Protein AF-A0A2X3JGS0-F1 (afdb_monomer_lite)

Organism: Escherichia coli (NCBI:txid562)

pLDDT: mean 95.41, std 5.33, range [62.66, 98.12]

InterPro domains:
  IPR018537 Peptidoglycan binding domain [PF09374] (4-70)
  IPR023346 Lysozyme-like domain superfamily [SSF53955] (4-70)

Radius of gyrat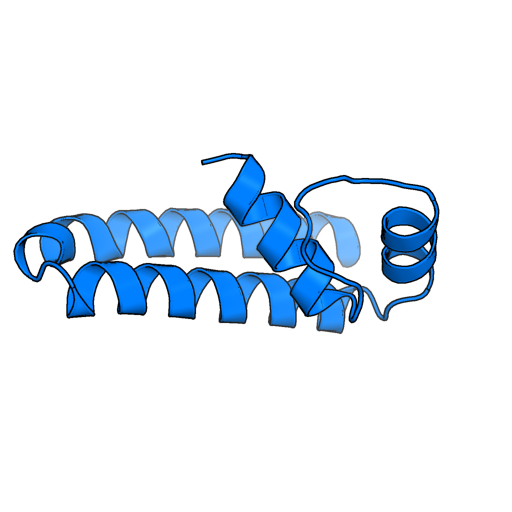ion: 13.83 Å; chains: 1; bounding box: 34×28×32 Å

Structure (mmCIF, N/CA/C/O backbone):
data_AF-A0A2X3JGS0-F1
#
_entry.id   AF-A0A2X3JGS0-F1
#
loop_
_atom_site.group_PDB
_atom_site.id
_atom_site.type_symbol
_atom_site.label_atom_id
_atom_site.label_alt_id
_atom_site.label_comp_id
_atom_site.label_asym_id
_atom_site.label_entity_id
_atom_site.label_seq_id
_atom_site.pdbx_PDB_ins_code
_atom_site.Cartn_x
_atom_site.Cartn_y
_atom_site.Cartn_z
_atom_site.occupancy
_atom_site.B_iso_or_equiv
_atom_site.auth_seq_id
_atom_site.auth_comp_id
_atom_site.auth_asym_id
_atom_site.auth_atom_id
_atom_site.pdbx_PDB_model_num
ATOM 1 N N . MET A 1 1 ? -1.429 -8.000 7.766 1.00 62.66 1 MET A N 1
ATOM 2 C CA . MET A 1 1 ? -1.032 -6.713 7.141 1.00 62.66 1 MET A CA 1
ATOM 3 C C . MET A 1 1 ? -0.179 -6.900 5.886 1.00 62.66 1 MET A C 1
ATOM 5 O O . MET A 1 1 ? -0.506 -6.273 4.889 1.00 62.66 1 MET A O 1
ATOM 9 N N . LEU A 1 2 ? 0.833 -7.782 5.880 1.00 74.75 2 LEU A N 1
ATOM 10 C CA . LEU A 1 2 ? 1.715 -7.991 4.715 1.00 74.75 2 LEU A CA 1
ATOM 11 C C . LEU A 1 2 ? 0.989 -8.520 3.464 1.00 74.75 2 LEU A C 1
ATOM 13 O O . LEU A 1 2 ? 1.138 -7.950 2.389 1.00 74.75 2 LEU A O 1
ATOM 17 N N . LYS A 1 3 ? 0.129 -9.540 3.615 1.00 91.00 3 LYS A N 1
ATOM 18 C CA . LYS A 1 3 ? -0.626 -10.123 2.488 1.00 91.00 3 LYS A CA 1
ATOM 19 C C . LYS A 1 3 ? -1.415 -9.069 1.704 1.00 91.00 3 LYS A C 1
ATOM 21 O O . LYS A 1 3 ? -1.338 -9.030 0.487 1.00 91.00 3 LYS A O 1
ATOM 26 N N . ARG A 1 4 ? -2.102 -8.150 2.394 1.00 93.62 4 ARG A N 1
ATOM 27 C CA . ARG A 1 4 ? -2.892 -7.093 1.742 1.00 93.62 4 ARG A CA 1
ATOM 28 C C . ARG A 1 4 ? -2.028 -6.126 0.930 1.00 93.62 4 ARG A C 1
ATOM 30 O O . ARG A 1 4 ? -2.466 -5.678 -0.120 1.00 93.62 4 ARG A O 1
ATOM 37 N N . ALA A 1 5 ? -0.821 -5.811 1.400 1.00 94.25 5 ALA A N 1
ATOM 38 C CA . ALA A 1 5 ? 0.105 -4.956 0.661 1.00 94.25 5 ALA A CA 1
ATOM 39 C C . ALA A 1 5 ? 0.574 -5.627 -0.641 1.00 94.25 5 ALA A C 1
ATOM 41 O O . ALA A 1 5 ? 0.609 -4.971 -1.677 1.00 94.25 5 ALA A O 1
ATOM 42 N N . ILE A 1 6 ? 0.845 -6.938 -0.604 1.00 97.06 6 ILE A N 1
ATOM 43 C CA . ILE A 1 6 ? 1.197 -7.719 -1.800 1.00 97.06 6 ILE A CA 1
ATOM 44 C C . ILE A 1 6 ? 0.033 -7.729 -2.795 1.00 97.06 6 ILE A C 1
ATOM 46 O O . ILE A 1 6 ? 0.232 -7.437 -3.967 1.00 97.06 6 ILE A O 1
ATOM 50 N N . GLN A 1 7 ? -1.188 -7.967 -2.316 1.00 97.88 7 GLN A N 1
ATOM 51 C CA . GLN A 1 7 ? -2.385 -7.955 -3.163 1.00 97.88 7 GLN A CA 1
ATOM 52 C C . GLN A 1 7 ? -2.632 -6.585 -3.808 1.00 97.88 7 GLN A C 1
ATOM 54 O O . GLN A 1 7 ? -3.023 -6.501 -4.966 1.00 97.88 7 GLN A O 1
ATOM 59 N N . ILE A 1 8 ? -2.352 -5.493 -3.088 1.00 97.69 8 ILE A N 1
ATOM 60 C CA . ILE A 1 8 ? -2.422 -4.137 -3.649 1.00 97.69 8 ILE A CA 1
ATOM 61 C C . ILE A 1 8 ? -1.405 -3.955 -4.782 1.00 97.69 8 ILE A C 1
ATOM 63 O O . ILE A 1 8 ? -1.777 -3.415 -5.822 1.00 97.69 8 ILE A O 1
ATOM 67 N N . LEU A 1 9 ? -0.159 -4.412 -4.601 1.00 97.69 9 LEU A N 1
ATOM 68 C CA . LEU A 1 9 ? 0.874 -4.359 -5.640 1.00 97.69 9 LEU A CA 1
ATOM 69 C C . LEU A 1 9 ? 0.483 -5.199 -6.862 1.00 97.69 9 LEU A C 1
ATOM 71 O O . LEU A 1 9 ? 0.594 -4.724 -7.984 1.00 97.69 9 LEU A O 1
ATOM 75 N N . GLN A 1 10 ? -0.008 -6.420 -6.650 1.00 98.12 10 GLN A N 1
ATOM 76 C CA . GLN A 1 10 ? -0.467 -7.314 -7.717 1.00 98.12 10 GLN A CA 1
ATOM 77 C C . GLN A 1 10 ? -1.615 -6.697 -8.517 1.00 98.12 10 GLN A C 1
ATOM 79 O O . GLN A 1 10 ? -1.530 -6.586 -9.739 1.00 98.12 10 GLN A O 1
ATOM 84 N N . ALA A 1 11 ? -2.631 -6.182 -7.822 1.00 97.81 11 ALA A N 1
ATOM 85 C CA . ALA A 1 11 ? -3.748 -5.496 -8.454 1.00 97.81 11 ALA A CA 1
ATOM 86 C C . ALA A 1 11 ? -3.317 -4.203 -9.172 1.00 97.81 11 ALA A C 1
ATOM 88 O O . ALA A 1 11 ? -3.931 -3.817 -10.166 1.00 97.81 11 ALA A O 1
ATOM 89 N N . ALA A 1 12 ? -2.287 -3.506 -8.680 1.00 97.94 12 ALA A N 1
ATOM 90 C CA . ALA A 1 12 ? -1.709 -2.342 -9.352 1.00 97.94 12 ALA A CA 1
ATOM 91 C C . ALA A 1 12 ? -0.908 -2.733 -10.606 1.00 97.94 12 ALA A C 1
ATOM 93 O O . ALA A 1 12 ? -1.007 -2.047 -11.617 1.00 97.94 12 ALA A O 1
ATOM 94 N N . ALA A 1 13 ? -0.181 -3.851 -10.556 1.00 97.50 13 ALA A N 1
ATOM 95 C CA . ALA A 1 13 ? 0.606 -4.399 -11.660 1.00 97.50 13 ALA A CA 1
ATOM 96 C C . ALA A 1 13 ? -0.232 -5.179 -12.694 1.00 97.50 13 ALA A C 1
ATOM 98 O O . ALA A 1 13 ? 0.316 -5.653 -13.687 1.00 97.50 13 ALA A O 1
ATOM 99 N N . GLY A 1 14 ? -1.544 -5.328 -12.473 1.00 96.56 14 GLY A N 1
ATOM 100 C CA . GLY A 1 14 ? -2.454 -5.996 -13.406 1.00 96.56 14 GLY A CA 1
ATOM 101 C C . GLY A 1 14 ? -2.313 -7.519 -13.443 1.00 96.56 14 GLY A C 1
ATOM 102 O O . GLY A 1 14 ? -2.523 -8.120 -14.493 1.00 96.56 14 GLY A O 1
ATOM 103 N N . VAL A 1 15 ? -1.942 -8.142 -12.322 1.00 97.44 15 VAL A N 1
ATOM 104 C CA . VAL A 1 15 ? -1.884 -9.607 -12.165 1.00 97.44 15 VAL A CA 1
ATOM 105 C C . VAL A 1 15 ? -2.833 -10.076 -11.065 1.00 97.44 15 VAL A C 1
ATOM 107 O O . VAL A 1 15 ? -3.273 -9.271 -10.242 1.00 97.44 15 VAL A O 1
ATOM 110 N N . ASP A 1 16 ? -3.107 -11.381 -11.027 1.00 96.94 16 ASP A N 1
ATOM 111 C CA . ASP A 1 16 ? -3.915 -12.007 -9.976 1.00 96.94 16 ASP A CA 1
ATOM 112 C C . ASP A 1 16 ? -3.375 -11.666 -8.578 1.00 96.94 16 ASP A C 1
ATOM 114 O O . ASP A 1 16 ? -2.178 -11.790 -8.298 1.00 96.94 16 ASP A O 1
ATOM 118 N N . ASP A 1 17 ? -4.264 -11.230 -7.684 1.00 96.12 17 ASP A N 1
ATOM 119 C CA . ASP A 1 17 ? -3.943 -10.760 -6.336 1.00 96.12 17 ASP A CA 1
ATOM 120 C C . ASP A 1 17 ? -4.038 -11.884 -5.288 1.00 96.12 17 ASP A C 1
ATOM 122 O O . ASP A 1 17 ? -4.649 -11.762 -4.222 1.00 96.12 17 ASP A O 1
ATOM 126 N N . ASP A 1 18 ? -3.376 -13.006 -5.574 1.00 96.06 18 ASP A N 1
ATOM 127 C CA . ASP A 1 18 ? -3.312 -14.188 -4.702 1.00 96.06 18 ASP A CA 1
ATOM 128 C C . ASP A 1 18 ? -2.500 -13.960 -3.402 1.00 96.06 18 ASP A C 1
ATOM 130 O O . ASP A 1 18 ? -2.625 -14.701 -2.417 1.00 96.06 18 ASP A O 1
ATOM 134 N N . GLY A 1 19 ? -1.717 -12.879 -3.349 1.00 96.38 19 GLY A N 1
ATOM 135 C CA . GLY A 1 19 ? -0.827 -12.532 -2.247 1.00 96.38 19 GLY A CA 1
ATOM 136 C C . GLY A 1 19 ? 0.540 -13.224 -2.296 1.00 96.38 19 GLY A C 1
ATOM 137 O O . GLY A 1 19 ? 1.254 -13.183 -1.292 1.00 96.38 19 GLY A O 1
ATOM 138 N N . ILE A 1 20 ? 0.909 -13.847 -3.419 1.00 96.19 20 ILE A N 1
ATOM 139 C CA . ILE A 1 20 ? 2.155 -14.592 -3.629 1.00 96.19 20 ILE A CA 1
ATOM 140 C C . ILE A 1 20 ? 3.025 -13.881 -4.678 1.00 96.19 20 ILE A C 1
ATOM 142 O O . ILE A 1 20 ? 2.675 -13.727 -5.848 1.00 96.19 20 ILE A O 1
ATOM 146 N N . VAL A 1 21 ? 4.240 -13.483 -4.292 1.00 96.62 21 VAL A N 1
ATOM 147 C CA . VAL A 1 21 ? 5.191 -12.831 -5.212 1.00 96.62 21 VAL A CA 1
ATOM 148 C C . VAL A 1 21 ? 5.955 -13.878 -6.034 1.00 96.62 21 VAL A C 1
ATOM 150 O O . VAL A 1 21 ? 7.126 -14.171 -5.784 1.00 96.62 21 VAL A O 1
ATOM 153 N N . GLY A 1 22 ? 5.269 -14.455 -7.020 1.00 96.50 22 GLY A N 1
ATOM 154 C CA . GLY A 1 22 ? 5.835 -15.398 -7.987 1.00 96.50 22 GLY A CA 1
ATOM 155 C C . GLY A 1 22 ? 6.469 -14.732 -9.216 1.00 96.50 22 GLY A C 1
ATOM 156 O O . GLY A 1 22 ? 6.576 -13.507 -9.316 1.00 96.50 22 GLY A O 1
ATOM 157 N N . LYS A 1 23 ? 6.864 -15.560 -10.193 1.00 97.75 23 LYS A N 1
ATOM 158 C CA . LYS A 1 23 ? 7.479 -15.112 -11.459 1.00 97.75 23 LYS A CA 1
ATOM 159 C C . LYS A 1 23 ? 6.612 -14.106 -12.229 1.00 97.75 23 LYS A C 1
ATOM 161 O O . LYS A 1 23 ? 7.141 -13.130 -12.748 1.00 97.75 23 LYS A O 1
ATOM 166 N N . ASN A 1 24 ? 5.291 -14.306 -12.242 1.00 96.69 24 ASN A N 1
ATOM 167 C CA . ASN A 1 24 ? 4.352 -13.447 -12.966 1.00 96.69 24 ASN A CA 1
ATOM 168 C C . ASN A 1 24 ? 4.278 -12.055 -12.328 1.00 96.69 24 ASN A C 1
ATOM 170 O O . ASN A 1 24 ? 4.435 -11.059 -13.026 1.00 96.69 24 ASN A O 1
ATOM 174 N N . THR A 1 25 ? 4.140 -11.989 -10.999 1.00 98.06 25 THR A N 1
ATOM 175 C CA . THR A 1 25 ? 4.148 -10.729 -10.241 1.00 98.06 25 THR A CA 1
ATOM 176 C C . THR A 1 25 ? 5.441 -9.953 -10.476 1.00 98.06 25 THR A C 1
ATOM 178 O O . THR A 1 25 ? 5.398 -8.767 -10.787 1.00 98.06 25 THR A O 1
ATOM 181 N N . ARG A 1 26 ? 6.600 -10.623 -10.401 1.00 97.94 26 ARG A N 1
ATOM 182 C CA . ARG A 1 26 ? 7.905 -9.985 -10.649 1.00 97.94 26 ARG A CA 1
ATOM 183 C C . ARG A 1 26 ? 8.016 -9.446 -12.076 1.00 97.94 26 ARG A C 1
ATOM 185 O O . ARG A 1 26 ? 8.400 -8.297 -12.257 1.00 97.94 26 ARG A O 1
ATOM 192 N N . ALA A 1 27 ? 7.645 -10.245 -13.075 1.00 98.12 27 ALA A N 1
ATOM 193 C CA . ALA A 1 27 ? 7.695 -9.836 -14.477 1.00 98.12 27 ALA A CA 1
ATOM 194 C C . ALA A 1 27 ? 6.717 -8.695 -14.805 1.00 98.12 27 ALA A C 1
ATOM 196 O O . ALA A 1 27 ? 7.003 -7.876 -15.673 1.00 98.12 27 ALA A O 1
ATOM 197 N N . ALA A 1 28 ? 5.560 -8.632 -14.143 1.00 97.94 28 ALA A N 1
ATOM 198 C CA . ALA A 1 28 ? 4.618 -7.529 -14.306 1.00 97.94 28 ALA A CA 1
ATOM 199 C C . ALA A 1 28 ? 5.160 -6.231 -13.696 1.00 97.94 28 ALA A C 1
ATOM 201 O O . ALA A 1 28 ? 5.163 -5.207 -14.368 1.00 97.94 28 ALA A O 1
ATOM 202 N N . VAL A 1 29 ? 5.702 -6.295 -12.475 1.00 97.69 29 VAL A N 1
ATOM 203 C CA . VAL A 1 29 ? 6.306 -5.133 -11.803 1.00 97.69 29 VAL A CA 1
ATOM 204 C C . VAL A 1 29 ? 7.483 -4.571 -12.602 1.00 97.69 29 VAL A C 1
ATOM 206 O O . VAL A 1 29 ? 7.552 -3.367 -12.796 1.00 97.69 29 VAL A O 1
ATOM 209 N N . LEU A 1 30 ? 8.370 -5.428 -13.118 1.00 97.06 30 LEU A N 1
ATOM 210 C CA . LEU A 1 30 ? 9.546 -4.994 -13.887 1.00 97.06 30 LEU A CA 1
ATOM 211 C C . LEU A 1 30 ? 9.216 -4.373 -15.253 1.00 97.06 30 LEU A C 1
ATOM 213 O O . LEU A 1 30 ? 10.056 -3.684 -15.818 1.00 97.06 30 LEU A O 1
ATOM 217 N N . ARG A 1 31 ? 8.032 -4.653 -15.811 1.00 97.19 31 ARG A N 1
ATOM 218 C CA . ARG A 1 31 ? 7.588 -4.107 -17.106 1.00 97.19 31 ARG A CA 1
ATOM 219 C C . ARG A 1 31 ? 6.666 -2.899 -16.966 1.00 97.19 31 ARG A C 1
ATOM 221 O O . ARG A 1 31 ? 6.352 -2.273 -17.973 1.00 97.19 31 ARG A O 1
ATOM 228 N N . ALA A 1 32 ? 6.172 -2.630 -15.763 1.00 97.44 32 ALA A N 1
ATOM 229 C CA . ALA A 1 32 ? 5.261 -1.527 -15.525 1.00 97.44 32 ALA A CA 1
ATOM 230 C C . ALA A 1 32 ? 6.005 -0.188 -15.582 1.00 97.44 32 ALA A C 1
ATOM 232 O O . ALA A 1 32 ? 7.167 -0.099 -15.192 1.00 97.44 32 ALA A O 1
ATOM 233 N N . ASP A 1 33 ? 5.301 0.857 -16.011 1.00 96.62 33 ASP A N 1
ATOM 234 C CA . ASP A 1 33 ? 5.745 2.226 -15.770 1.00 96.62 33 ASP A CA 1
ATOM 235 C C . ASP A 1 33 ? 5.801 2.474 -14.256 1.00 96.62 33 ASP A C 1
ATOM 237 O O . ASP A 1 33 ? 4.809 2.272 -13.546 1.00 96.62 33 ASP A O 1
ATOM 241 N N . THR A 1 34 ? 6.978 2.843 -13.754 1.00 95.75 34 THR A N 1
ATOM 242 C CA . THR A 1 34 ? 7.248 2.869 -12.314 1.00 95.75 34 THR A CA 1
ATOM 243 C C . THR A 1 34 ? 6.422 3.933 -11.595 1.00 95.75 34 THR A C 1
ATOM 245 O O . THR A 1 34 ? 5.824 3.639 -10.555 1.00 95.75 34 THR A O 1
ATOM 248 N N . ASP A 1 35 ? 6.341 5.146 -12.150 1.00 95.12 35 ASP A N 1
ATOM 249 C CA . ASP A 1 35 ? 5.569 6.246 -11.561 1.00 95.12 35 ASP A CA 1
ATOM 250 C C . ASP A 1 35 ? 4.072 5.899 -11.527 1.00 95.12 35 ASP A C 1
ATOM 252 O O . ASP A 1 35 ? 3.406 6.048 -10.494 1.00 95.12 35 ASP A O 1
ATOM 256 N N . TRP A 1 36 ? 3.540 5.341 -12.619 1.00 96.25 36 TRP A N 1
ATOM 257 C CA . TRP A 1 36 ? 2.157 4.883 -12.688 1.00 96.25 36 TRP A CA 1
ATOM 258 C C . TRP A 1 36 ? 1.869 3.742 -11.710 1.00 96.25 36 TRP A C 1
ATOM 260 O O . TRP A 1 36 ? 0.851 3.766 -11.012 1.00 96.25 36 TRP A O 1
ATOM 270 N N . LEU A 1 37 ? 2.762 2.754 -11.608 1.00 97.56 37 LEU A N 1
ATOM 271 C CA . LEU A 1 37 ? 2.602 1.629 -10.688 1.00 97.56 37 LEU A CA 1
ATOM 272 C C . LEU A 1 37 ? 2.527 2.109 -9.233 1.00 97.56 37 LEU A C 1
ATOM 274 O O . LEU A 1 37 ? 1.658 1.658 -8.477 1.00 97.56 37 LEU A O 1
ATOM 278 N N . LEU A 1 38 ? 3.399 3.040 -8.840 1.00 96.69 38 LEU A N 1
ATOM 279 C CA . LEU A 1 38 ? 3.397 3.615 -7.496 1.00 96.69 38 LEU A CA 1
ATOM 280 C C . LEU A 1 38 ? 2.135 4.433 -7.224 1.00 96.69 38 LEU A C 1
ATOM 282 O O . LEU A 1 38 ? 1.501 4.237 -6.182 1.00 96.69 38 LEU A O 1
ATOM 286 N N . LEU A 1 39 ? 1.709 5.271 -8.175 1.00 96.50 39 LEU A N 1
ATOM 287 C CA . LEU A 1 39 ? 0.449 6.009 -8.076 1.00 96.50 39 LEU A CA 1
ATOM 288 C C . LEU A 1 39 ? -0.733 5.056 -7.840 1.00 96.50 39 LEU A C 1
ATOM 290 O O . LEU A 1 39 ? -1.548 5.275 -6.937 1.00 96.50 39 LEU A O 1
ATOM 294 N N . GLN A 1 40 ? -0.806 3.961 -8.601 1.00 97.94 40 GLN A N 1
ATOM 295 C CA . GLN A 1 40 ? -1.851 2.949 -8.439 1.00 97.94 40 GLN A CA 1
ATOM 296 C C . GLN A 1 40 ? -1.765 2.234 -7.084 1.00 97.94 40 GLN A C 1
ATOM 298 O O . GLN A 1 40 ? -2.800 1.996 -6.452 1.00 97.94 40 GLN A O 1
ATOM 303 N N . CYS A 1 41 ? -0.561 1.935 -6.590 1.00 97.56 41 CYS A N 1
ATOM 304 C CA . CYS A 1 41 ? -0.365 1.364 -5.257 1.00 97.56 41 CYS A CA 1
ATOM 305 C C . CYS A 1 41 ? -0.892 2.296 -4.156 1.00 97.56 41 CYS A C 1
ATOM 307 O O . CYS A 1 41 ? -1.650 1.853 -3.283 1.00 97.56 41 CYS A O 1
ATOM 309 N N . PHE A 1 42 ? -0.544 3.585 -4.200 1.00 97.38 42 PHE A N 1
ATOM 310 C CA . PHE A 1 42 ? -0.995 4.564 -3.209 1.00 97.38 42 PHE A CA 1
ATOM 311 C C . PHE A 1 42 ? -2.507 4.768 -3.264 1.00 97.38 42 PHE A C 1
ATOM 313 O O . PHE A 1 42 ? -3.169 4.686 -2.229 1.00 97.38 42 PHE A O 1
ATOM 320 N N . LEU A 1 43 ? -3.082 4.921 -4.460 1.00 97.69 43 LEU A N 1
ATOM 321 C CA . LEU A 1 43 ? -4.526 5.069 -4.642 1.00 97.69 43 LEU A CA 1
ATOM 322 C C . LEU A 1 43 ? -5.304 3.871 -4.075 1.00 97.69 43 LEU A C 1
ATOM 324 O O . LEU A 1 43 ? -6.294 4.039 -3.356 1.00 97.69 43 LEU A O 1
ATOM 328 N N . ARG A 1 44 ? -4.854 2.646 -4.365 1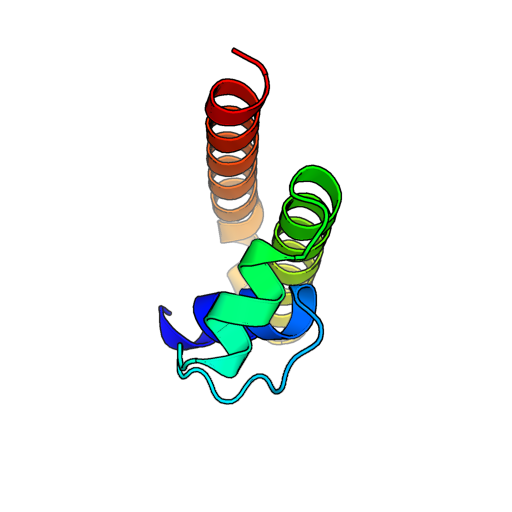.00 97.56 44 ARG A N 1
ATOM 329 C CA . ARG A 1 44 ? -5.481 1.416 -3.853 1.00 97.56 44 ARG A CA 1
ATOM 330 C C . ARG A 1 44 ? -5.353 1.302 -2.336 1.00 97.56 44 ARG A C 1
ATOM 332 O O . ARG A 1 44 ? -6.312 0.902 -1.675 1.00 97.56 44 ARG A O 1
ATOM 339 N N . ARG A 1 45 ? -4.215 1.703 -1.767 1.00 96.94 45 ARG A N 1
ATOM 340 C CA . ARG A 1 45 ? -4.010 1.725 -0.313 1.00 96.94 45 ARG A CA 1
ATOM 341 C C . ARG A 1 45 ? -4.893 2.764 0.384 1.00 96.94 45 ARG A C 1
ATOM 343 O O . ARG A 1 45 ? -5.491 2.442 1.409 1.00 96.94 45 ARG A O 1
ATOM 350 N N . SER A 1 46 ? -5.071 3.946 -0.204 1.00 96.94 46 SER A N 1
ATOM 351 C CA . SER A 1 46 ? -6.017 4.964 0.275 1.00 96.94 46 SER A CA 1
ATOM 352 C C . SER A 1 46 ? -7.461 4.455 0.263 1.00 96.94 46 SER A C 1
ATOM 354 O O . SER A 1 46 ? -8.181 4.597 1.252 1.00 96.94 46 SER A O 1
ATOM 356 N N . ARG A 1 47 ? -7.882 3.781 -0.818 1.00 96.88 47 ARG A N 1
ATOM 357 C CA . ARG A 1 47 ? -9.214 3.149 -0.910 1.00 96.88 47 ARG A CA 1
ATOM 358 C C . ARG A 1 47 ? -9.410 2.051 0.133 1.00 96.88 47 ARG A C 1
ATOM 360 O O . ARG A 1 47 ? -10.495 1.935 0.694 1.00 96.88 47 ARG A O 1
ATOM 367 N N . TYR A 1 48 ? -8.368 1.275 0.427 1.00 95.69 48 TYR A N 1
ATOM 368 C CA . TYR A 1 48 ? -8.411 0.277 1.493 1.00 95.69 48 TYR A CA 1
ATOM 369 C C . TYR A 1 48 ? -8.670 0.919 2.866 1.00 95.69 48 TYR A C 1
ATOM 371 O O . TYR A 1 48 ? -9.537 0.445 3.599 1.00 95.69 48 TYR A O 1
ATOM 379 N N . TYR A 1 49 ? -8.004 2.033 3.193 1.00 96.00 49 TYR A N 1
ATOM 380 C CA . TYR A 1 49 ? -8.277 2.776 4.430 1.00 96.00 49 TYR A CA 1
ATOM 381 C C . TYR A 1 49 ? -9.711 3.313 4.485 1.00 96.00 49 TYR A C 1
ATOM 383 O O . TYR A 1 49 ? -10.386 3.155 5.503 1.00 96.00 49 TYR A O 1
ATOM 391 N N . ALA A 1 50 ? -10.208 3.875 3.380 1.00 95.69 50 ALA A N 1
ATOM 392 C CA . ALA A 1 50 ? -11.596 4.320 3.282 1.00 95.69 50 ALA A CA 1
ATOM 393 C C . ALA A 1 50 ? -12.588 3.160 3.494 1.00 95.69 50 ALA A C 1
ATOM 395 O O . ALA A 1 50 ? -13.595 3.323 4.181 1.00 95.69 50 ALA A O 1
ATOM 396 N N . GLY A 1 51 ? -12.279 1.968 2.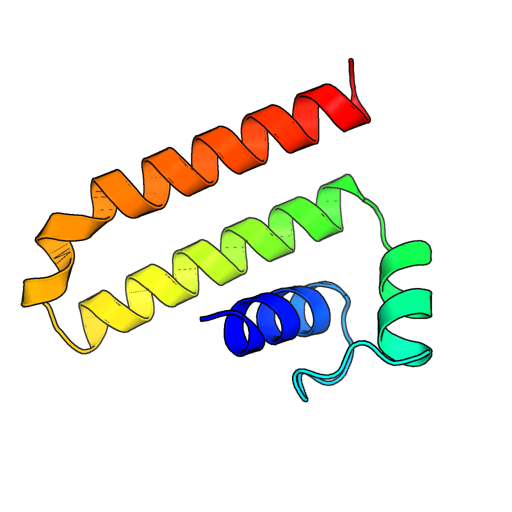971 1.00 96.56 51 GLY A N 1
ATOM 397 C CA . GLY A 1 51 ? -13.064 0.753 3.194 1.00 96.56 51 GLY A CA 1
ATOM 398 C C . GLY A 1 51 ? -13.126 0.336 4.666 1.00 96.56 51 GLY A C 1
ATOM 399 O O . GLY A 1 51 ? -14.204 0.004 5.155 1.00 96.56 51 GLY A O 1
ATOM 400 N N . ILE A 1 52 ? -12.005 0.416 5.395 1.00 95.94 52 ILE A N 1
ATOM 401 C CA . ILE A 1 52 ? -11.972 0.142 6.844 1.00 95.94 52 ILE A CA 1
ATOM 402 C C . ILE A 1 52 ? -12.894 1.104 7.596 1.00 95.94 52 ILE A C 1
ATOM 404 O O . ILE A 1 52 ? -13.665 0.667 8.446 1.00 95.94 52 ILE A O 1
ATOM 408 N N . ILE A 1 53 ? -12.839 2.400 7.280 1.00 96.38 53 ILE A N 1
ATOM 409 C CA . ILE A 1 53 ? -13.676 3.411 7.942 1.00 96.38 53 ILE A CA 1
ATOM 410 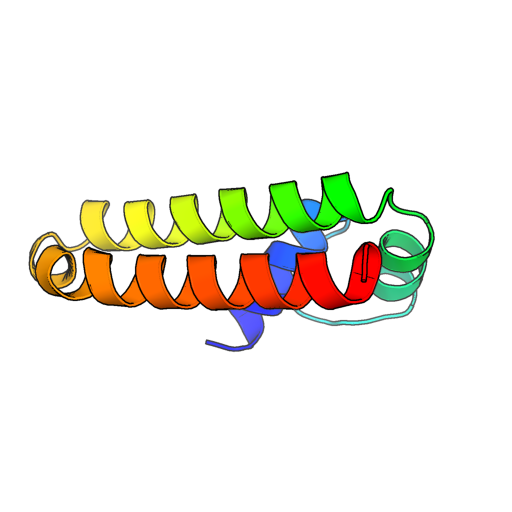C C . ILE A 1 53 ? -15.150 3.194 7.618 1.00 96.38 53 ILE A C 1
ATOM 412 O O . ILE A 1 53 ? -15.983 3.250 8.519 1.00 96.38 53 ILE A O 1
ATOM 416 N N . LYS A 1 54 ? -15.469 2.905 6.351 1.00 96.44 54 LYS A N 1
ATOM 417 C CA . LYS A 1 54 ? -16.837 2.593 5.924 1.00 96.44 54 LYS A CA 1
ATOM 418 C C . LYS A 1 54 ? -17.411 1.409 6.708 1.00 96.44 54 LYS A C 1
ATOM 420 O O . LYS A 1 54 ? -18.587 1.428 7.045 1.00 96.44 54 LYS A O 1
ATOM 425 N N . PHE A 1 55 ? -16.592 0.397 6.994 1.00 96.50 55 PHE A N 1
ATOM 426 C CA . PHE A 1 55 ? -16.997 -0.759 7.794 1.00 96.50 55 PHE A CA 1
ATOM 427 C C . PHE A 1 55 ? -17.058 -0.452 9.300 1.00 96.50 55 PHE A C 1
ATOM 429 O O . PHE A 1 55 ? -17.929 -0.958 9.998 1.00 96.50 55 PHE A O 1
ATOM 436 N N . SER A 1 56 ? -16.145 0.377 9.812 1.00 95.94 56 SER A N 1
ATOM 437 C CA . SER A 1 56 ? -16.035 0.703 11.234 1.00 95.94 56 SER A CA 1
ATOM 438 C C . SER A 1 56 ? -15.637 2.164 11.435 1.00 95.94 56 SER A C 1
ATOM 440 O O . SER A 1 56 ? -14.451 2.496 11.503 1.00 95.94 56 SER A O 1
ATOM 442 N N . ALA A 1 57 ? -16.629 3.037 11.629 1.00 95.44 57 ALA A N 1
ATOM 443 C CA . ALA A 1 57 ? -16.420 4.480 11.781 1.00 95.44 57 ALA A CA 1
ATOM 444 C C . ALA A 1 57 ? -15.467 4.854 12.937 1.00 95.44 57 ALA A C 1
ATOM 446 O O . ALA A 1 57 ? -14.719 5.826 12.837 1.00 95.44 57 ALA A O 1
ATOM 447 N N . SER A 1 58 ? -15.408 4.042 14.001 1.00 96.56 58 SER A N 1
ATOM 448 C CA . SER A 1 58 ? -14.484 4.219 15.138 1.00 96.56 58 SER A CA 1
ATOM 449 C C . SER A 1 58 ? -12.998 4.209 14.746 1.00 96.56 58 SER A C 1
ATOM 451 O O . SER A 1 58 ? -12.154 4.722 15.483 1.00 96.56 58 SER A O 1
ATOM 453 N N . GLN A 1 59 ? -12.669 3.653 13.578 1.00 96.81 59 GLN A N 1
ATOM 454 C CA . GLN A 1 59 ? -11.318 3.637 13.027 1.00 96.81 59 GLN A CA 1
ATOM 455 C C . GLN A 1 59 ? -10.906 4.988 12.421 1.00 96.81 59 GLN A C 1
ATOM 457 O O . GLN A 1 59 ? -9.718 5.209 12.196 1.00 96.81 59 GLN A O 1
ATOM 462 N N . GLY A 1 60 ? -11.848 5.917 12.208 1.00 95.81 60 GLY A N 1
ATOM 463 C CA . GLY A 1 60 ? -11.583 7.242 11.635 1.00 95.81 60 GLY A CA 1
ATOM 464 C C . GLY A 1 60 ? -10.524 8.049 12.393 1.00 95.81 60 GLY A C 1
ATOM 465 O O . GLY A 1 60 ? -9.756 8.782 11.777 1.00 95.81 60 GLY A O 1
ATOM 466 N N . LYS A 1 61 ? -10.379 7.834 13.708 1.00 96.56 61 LYS A N 1
ATOM 467 C CA . LYS A 1 61 ? -9.335 8.476 14.530 1.00 96.56 61 LYS A CA 1
ATOM 468 C C . LYS A 1 61 ? -7.899 8.169 14.078 1.00 96.56 61 LYS A C 1
ATOM 470 O O . LYS A 1 61 ? -6.988 8.928 14.390 1.00 96.56 61 LYS A O 1
ATOM 475 N N . TYR A 1 62 ? -7.681 7.072 13.349 1.00 96.44 62 TYR A N 1
ATOM 476 C CA . TYR A 1 62 ? -6.360 6.676 12.849 1.00 96.44 62 TYR A CA 1
ATOM 477 C C . TYR A 1 62 ? -6.048 7.212 11.447 1.00 96.44 62 TYR A C 1
ATOM 479 O O . TYR A 1 62 ? -4.918 7.052 10.979 1.00 96.44 62 TYR A O 1
ATOM 487 N N . LEU A 1 63 ? -7.017 7.850 10.782 1.00 94.88 63 LEU A N 1
ATOM 488 C CA . LEU A 1 63 ? -6.937 8.194 9.365 1.00 94.88 63 LEU A CA 1
ATOM 489 C C . LEU A 1 63 ? -5.750 9.103 9.041 1.00 94.88 63 LEU A C 1
ATOM 491 O O . LEU A 1 63 ? -4.952 8.771 8.166 1.00 94.88 63 LEU A O 1
ATOM 495 N N . ASN A 1 64 ? -5.588 10.190 9.797 1.00 96.25 64 ASN A N 1
ATOM 496 C CA . ASN A 1 64 ? -4.472 11.121 9.613 1.00 96.25 64 ASN A CA 1
ATOM 497 C C . ASN A 1 64 ? -3.124 10.404 9.763 1.00 96.25 64 ASN A C 1
ATOM 499 O O . ASN A 1 64 ? -2.231 10.569 8.941 1.00 96.25 64 ASN A O 1
ATOM 503 N N . GLY A 1 65 ? -2.996 9.514 10.752 1.00 97.69 65 GLY A N 1
ATOM 504 C CA . GLY A 1 65 ? -1.778 8.725 10.938 1.00 97.69 65 GLY A CA 1
ATOM 505 C C . GLY A 1 65 ? -1.490 7.769 9.774 1.00 97.69 65 GLY A C 1
ATOM 506 O O . GLY A 1 65 ? -0.329 7.557 9.422 1.00 97.69 65 GLY A O 1
ATOM 507 N N . TRP A 1 66 ? -2.520 7.181 9.161 1.00 97.12 66 TRP A N 1
ATOM 508 C CA . TRP A 1 66 ? -2.357 6.330 7.979 1.00 97.12 66 TRP A CA 1
ATOM 509 C C . TRP A 1 66 ? -1.929 7.111 6.742 1.00 97.12 66 TRP A C 1
ATOM 511 O O . TRP A 1 66 ? -1.051 6.633 6.021 1.00 97.12 66 TRP A O 1
ATOM 521 N N . PHE A 1 67 ? -2.515 8.287 6.514 1.00 97.06 67 PHE A N 1
ATOM 522 C CA . PHE A 1 67 ? -2.160 9.143 5.384 1.00 97.06 67 PHE A CA 1
ATOM 523 C C . PHE A 1 67 ? -0.781 9.777 5.545 1.00 97.06 67 PHE A C 1
ATOM 525 O O . PHE A 1 67 ? -0.018 9.737 4.590 1.00 97.06 67 PHE A O 1
ATOM 532 N N . ASN A 1 68 ? -0.388 10.207 6.747 1.00 97.94 68 ASN A N 1
ATOM 533 C CA . ASN A 1 68 ? 0.973 10.699 6.992 1.00 97.94 68 ASN A CA 1
ATOM 534 C C . ASN A 1 68 ? 2.030 9.633 6.656 1.00 97.94 68 ASN A C 1
ATOM 536 O O . ASN A 1 68 ? 3.048 9.922 6.042 1.00 97.94 68 ASN A O 1
ATOM 540 N N . ARG A 1 69 ? 1.780 8.362 7.001 1.00 96.75 69 ARG A N 1
ATOM 541 C CA . ARG A 1 69 ? 2.678 7.259 6.613 1.00 96.75 69 ARG A CA 1
ATOM 542 C C . ARG A 1 69 ? 2.677 6.979 5.111 1.00 96.75 69 ARG A C 1
ATOM 544 O O . ARG A 1 69 ? 3.673 6.484 4.595 1.00 96.75 69 ARG A O 1
ATOM 551 N N . LEU A 1 70 ? 1.559 7.223 4.431 1.00 96.31 70 LEU A N 1
ATOM 552 C CA . LEU A 1 70 ? 1.467 7.064 2.983 1.00 96.31 70 LEU A CA 1
ATOM 553 C C . LEU A 1 70 ? 2.232 8.178 2.258 1.00 96.31 70 LEU A C 1
ATOM 555 O O . LEU A 1 70 ? 2.923 7.889 1.291 1.00 96.31 70 LEU A O 1
ATOM 559 N N . ASP A 1 71 ? 2.148 9.404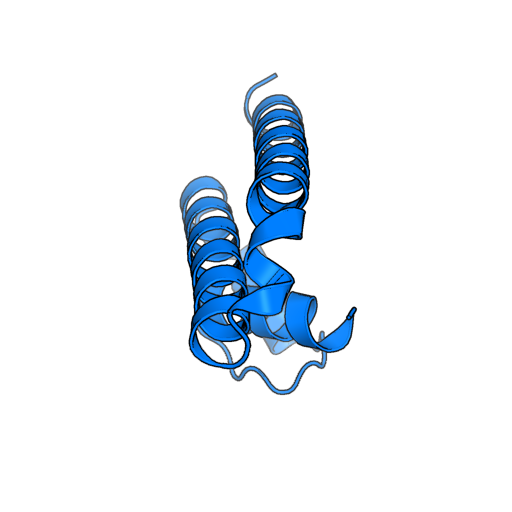 2.768 1.00 97.38 71 ASP A N 1
ATOM 560 C CA . ASP A 1 71 ? 2.866 10.576 2.270 1.00 97.38 71 ASP A CA 1
ATOM 561 C C . ASP A 1 71 ? 4.386 10.451 2.450 1.00 97.38 71 ASP A C 1
ATOM 563 O O . ASP A 1 71 ? 5.145 10.634 1.499 1.00 97.38 71 ASP A O 1
ATOM 567 N N . LEU A 1 72 ? 4.838 10.004 3.629 1.00 97.44 72 LEU A N 1
ATOM 568 C CA . LEU A 1 72 ? 6.251 9.679 3.867 1.00 97.44 72 LEU A CA 1
ATOM 569 C C . LEU A 1 72 ? 6.767 8.617 2.887 1.00 97.44 72 LEU A C 1
ATOM 571 O O . LEU A 1 72 ? 7.865 8.747 2.351 1.00 97.44 72 LEU A O 1
ATOM 575 N N . LEU A 1 73 ? 5.970 7.575 2.629 1.00 95.25 73 LEU A N 1
ATOM 576 C CA . LEU A 1 73 ? 6.330 6.539 1.663 1.00 95.25 73 LEU A CA 1
ATOM 577 C C . LEU A 1 73 ? 6.389 7.092 0.232 1.00 95.25 73 LEU A C 1
ATOM 579 O O . LEU A 1 73 ? 7.326 6.778 -0.494 1.00 95.25 73 LEU A O 1
ATOM 583 N N . ALA A 1 74 ? 5.415 7.909 -0.172 1.00 95.69 74 ALA A N 1
ATOM 584 C CA . ALA A 1 74 ? 5.395 8.527 -1.495 1.00 95.69 74 ALA A CA 1
ATOM 585 C C . ALA A 1 74 ? 6.596 9.457 -1.708 1.00 95.69 74 ALA A C 1
ATOM 587 O O . ALA A 1 74 ? 7.228 9.404 -2.762 1.00 95.69 74 ALA A O 1
ATOM 588 N N . SER A 1 75 ? 6.946 10.242 -0.690 1.00 96.56 75 SER A N 1
ATOM 589 C CA . SER A 1 75 ? 8.111 11.127 -0.704 1.00 96.56 75 SER A CA 1
ATOM 590 C C . SER A 1 75 ? 9.412 10.339 -0.859 1.00 96.56 75 SER A C 1
ATOM 592 O O . SER A 1 75 ? 10.195 10.639 -1.756 1.00 96.56 75 SER A O 1
ATOM 594 N N . ALA A 1 76 ? 9.594 9.273 -0.072 1.00 96.31 76 ALA A N 1
ATOM 595 C CA . ALA A 1 76 ? 10.769 8.407 -0.170 1.00 96.31 76 ALA A CA 1
ATOM 596 C C . ALA A 1 76 ? 10.872 7.713 -1.540 1.00 96.31 76 ALA A C 1
ATOM 598 O O . ALA A 1 76 ? 11.948 7.641 -2.124 1.00 96.31 76 ALA A O 1
ATOM 599 N N . CYS A 1 77 ? 9.756 7.222 -2.092 1.00 95.00 77 CYS A N 1
ATOM 600 C CA . CYS A 1 77 ? 9.759 6.639 -3.434 1.00 95.00 77 CYS A CA 1
ATOM 601 C C . CYS A 1 77 ? 10.133 7.668 -4.505 1.00 95.00 77 CYS A C 1
ATOM 603 O O . CYS A 1 77 ? 10.894 7.348 -5.412 1.00 95.00 77 CYS A O 1
ATOM 605 N N . ARG A 1 78 ? 9.616 8.897 -4.402 1.00 94.3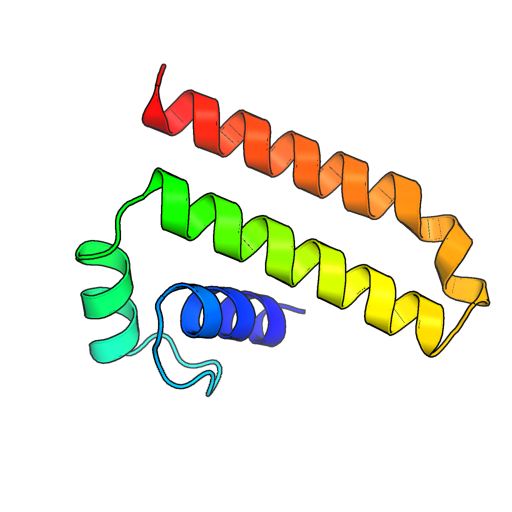8 78 ARG A N 1
ATOM 606 C CA . ARG A 1 78 ? 9.942 9.974 -5.338 1.00 94.38 78 ARG A CA 1
ATOM 607 C C . ARG A 1 78 ? 11.425 10.338 -5.285 1.00 94.38 78 ARG A C 1
ATOM 609 O O . ARG A 1 78 ? 12.018 10.514 -6.340 1.00 94.38 78 ARG A O 1
ATOM 616 N N . GLU A 1 79 ? 12.001 10.434 -4.090 1.00 95.31 79 GLU A N 1
ATOM 617 C CA . GLU A 1 79 ? 13.432 10.699 -3.895 1.00 95.31 79 GLU A CA 1
ATOM 618 C C . GLU A 1 79 ? 14.299 9.614 -4.544 1.00 95.31 79 GLU A C 1
ATOM 620 O O . GLU A 1 79 ? 15.257 9.934 -5.226 1.00 95.31 79 GLU A O 1
ATOM 625 N N . VAL A 1 80 ? 13.921 8.338 -4.430 1.00 93.56 80 VAL A N 1
ATOM 626 C CA . VAL A 1 80 ? 14.660 7.231 -5.068 1.00 93.56 80 VAL A CA 1
ATOM 627 C C . VAL A 1 80 ? 14.560 7.245 -6.600 1.00 93.56 80 VAL A C 1
ATOM 629 O O . VAL A 1 80 ? 15.466 6.759 -7.272 1.00 93.56 80 VAL A O 1
ATOM 632 N N . LEU A 1 81 ? 13.451 7.732 -7.162 1.00 90.81 81 LEU A N 1
ATOM 633 C CA . LEU A 1 81 ? 13.223 7.721 -8.613 1.00 90.81 81 LEU A CA 1
ATOM 634 C C . LEU A 1 81 ? 13.753 8.961 -9.331 1.00 90.81 81 LEU A C 1
ATOM 636 O O . LEU A 1 81 ? 14.103 8.868 -10.505 1.00 90.81 81 LEU A O 1
ATOM 640 N N . HIS A 1 82 ? 13.762 10.106 -8.649 1.00 86.31 82 HIS A N 1
ATOM 641 C CA . HIS A 1 82 ? 14.018 11.418 -9.254 1.00 86.31 82 HIS A CA 1
ATOM 642 C C . HIS A 1 82 ? 15.111 12.227 -8.536 1.00 86.31 82 HIS A C 1
ATOM 644 O O . HIS A 1 82 ? 15.353 13.369 -8.929 1.00 86.31 82 HIS A O 1
ATOM 650 N N . GLY A 1 83 ? 15.718 11.686 -7.476 1.00 72.31 83 GLY A N 1
ATOM 651 C CA . GLY A 1 83 ? 16.884 12.247 -6.781 1.00 72.31 83 GLY A CA 1
ATOM 652 C C . GLY A 1 83 ? 18.178 11.593 -7.242 1.00 72.31 83 GLY A C 1
ATOM 653 O O . GLY A 1 83 ? 19.177 12.336 -7.349 1.00 72.31 83 GLY A O 1
#

Foldseek 3Di:
DQLVLQLQLCVLLVHHSPSDCDPVSVVSCVPDDPVSSLVSSLVVQLVVLVVVCVVPVVCVVCNVVSVVVSVVVVVVSCVVVPD

Sequence (83 aa):
MLKRAIQILQAAAGVDDDGIVGKNTRAAVLRADTDWLLLQCFLRRSRYYAGIIKFSASQGKYLNGWFNRLDLLASACREVLHG

Secondary structure (DSSP, 8-state):
-HHHHHHHHHHHHTS--SS---HHHHHHHHHS-HHHHHHHHHHHHHHHHHHHHHH-GGGGGGHHHHHHHHHHHHHHHHHHHH-